Protein AF-A0ABD0XUJ2-F1 (afdb_monomer_lite)

Organism: NCBI:txid642074

Sequence (112 aa):
MNEINISSYRLVQDTKPYFVYKIEIIIDDLGLHKTIERRYSAFHSLHRELRKHFRTPPFPPKRVRCSQLKVLEQRRQGLERYLQEMFQFGPSRGHLISFLGIPSPSVFIGLV

Structure (mmCIF, N/CA/C/O backbone):
data_AF-A0ABD0XUJ2-F1
#
_entry.id   AF-A0ABD0XUJ2-F1
#
loop_
_atom_site.group_PDB
_atom_site.id
_atom_site.type_symbol
_atom_site.label_atom_id
_atom_site.label_alt_id
_atom_site.label_comp_id
_atom_site.label_asym_id
_atom_site.label_entity_id
_atom_site.label_seq_id
_atom_site.pdbx_PDB_ins_code
_atom_site.Cartn_x
_atom_site.Cartn_y
_atom_site.Cartn_z
_atom_site.occupancy
_atom_site.B_iso_or_equiv
_atom_site.auth_seq_id
_atom_site.auth_comp_id
_atom_site.auth_asym_id
_atom_site.auth_atom_id
_atom_site.pdbx_PDB_model_num
ATOM 1 N N . MET A 1 1 ? 16.468 2.053 8.393 1.00 75.69 1 MET A N 1
ATOM 2 C CA . MET A 1 1 ? 15.350 1.093 8.317 1.00 75.69 1 MET A CA 1
ATOM 3 C C . MET A 1 1 ? 14.292 1.691 7.401 1.00 75.69 1 MET A C 1
ATOM 5 O O . MET A 1 1 ? 14.186 2.903 7.336 1.00 75.69 1 MET A O 1
ATOM 9 N N . ASN A 1 2 ? 13.580 0.876 6.621 1.00 87.88 2 ASN A N 1
ATOM 10 C CA . ASN A 1 2 ? 12.555 1.384 5.705 1.00 87.88 2 ASN A CA 1
ATOM 11 C C . ASN A 1 2 ? 11.191 0.914 6.190 1.00 87.88 2 ASN A C 1
ATOM 13 O O . ASN A 1 2 ? 10.974 -0.293 6.300 1.00 87.88 2 ASN A O 1
ATOM 17 N N . GLU A 1 3 ? 10.292 1.852 6.457 1.00 92.25 3 GLU A N 1
ATOM 18 C CA . GLU A 1 3 ? 8.975 1.584 7.022 1.00 92.25 3 GLU A CA 1
ATOM 19 C C . GLU A 1 3 ? 7.875 2.053 6.071 1.00 92.25 3 GLU A C 1
ATOM 21 O O . GLU A 1 3 ? 7.913 3.156 5.522 1.00 92.25 3 GLU A O 1
ATOM 26 N N . ILE A 1 4 ? 6.888 1.182 5.855 1.00 94.81 4 ILE A N 1
ATOM 27 C CA . ILE A 1 4 ? 5.700 1.468 5.050 1.00 94.81 4 ILE A CA 1
ATOM 28 C C . ILE A 1 4 ? 4.499 0.968 5.833 1.00 94.81 4 ILE A C 1
ATOM 30 O O . ILE A 1 4 ? 4.332 -0.241 5.995 1.00 94.81 4 ILE A O 1
ATOM 34 N N . ASN A 1 5 ? 3.652 1.894 6.268 1.00 96.62 5 ASN A N 1
ATOM 35 C CA . ASN A 1 5 ? 2.477 1.605 7.082 1.00 96.62 5 ASN A CA 1
ATOM 36 C C . ASN A 1 5 ? 1.235 2.240 6.455 1.00 96.62 5 ASN A C 1
ATOM 38 O O . ASN A 1 5 ? 1.309 3.281 5.810 1.00 96.62 5 ASN A O 1
ATOM 42 N N . ILE A 1 6 ? 0.070 1.630 6.642 1.00 96.94 6 ILE A N 1
ATOM 43 C CA . ILE A 1 6 ? -1.225 2.215 6.305 1.00 96.94 6 ILE A CA 1
ATOM 44 C C . ILE A 1 6 ? -1.909 2.616 7.609 1.00 96.94 6 ILE A C 1
ATOM 46 O O . ILE A 1 6 ? -2.699 1.850 8.154 1.00 96.94 6 ILE A O 1
ATOM 50 N N . SER A 1 7 ? -1.634 3.814 8.117 1.00 95.75 7 SER A N 1
ATOM 51 C CA . SER A 1 7 ? -2.072 4.222 9.460 1.00 95.75 7 SER A CA 1
ATOM 52 C C . SER A 1 7 ? -3.587 4.377 9.609 1.00 95.75 7 SER A C 1
ATOM 54 O O . SER A 1 7 ? -4.123 4.217 10.702 1.00 95.75 7 SER A O 1
ATOM 56 N N . SER A 1 8 ? -4.308 4.693 8.529 1.00 94.75 8 SER A N 1
ATOM 57 C CA . SER A 1 8 ? -5.756 4.927 8.593 1.00 94.75 8 SER A CA 1
ATOM 58 C C . SER A 1 8 ? -6.450 4.825 7.232 1.00 94.75 8 SER A C 1
ATOM 60 O O . SER A 1 8 ? -5.821 4.718 6.175 1.00 94.75 8 SER A O 1
ATOM 62 N N . TYR A 1 9 ? -7.782 4.867 7.255 1.00 94.75 9 TYR A N 1
ATOM 63 C CA . TYR A 1 9 ? -8.624 5.063 6.080 1.00 94.75 9 TYR A CA 1
ATOM 64 C C . TYR A 1 9 ? -9.721 6.082 6.385 1.00 94.75 9 TYR A C 1
ATOM 66 O O . TYR A 1 9 ? -10.171 6.202 7.523 1.00 94.75 9 TYR A O 1
ATOM 74 N N . ARG A 1 10 ? -10.192 6.794 5.359 1.00 94.19 10 ARG A N 1
ATOM 75 C CA . ARG A 1 10 ? -11.306 7.745 5.489 1.00 94.19 10 ARG A CA 1
ATOM 76 C C . ARG A 1 10 ? -12.280 7.635 4.327 1.00 94.19 10 ARG A C 1
ATOM 78 O O . ARG A 1 10 ? -11.895 7.277 3.210 1.00 94.19 10 ARG A O 1
ATOM 85 N N . LEU A 1 11 ? -13.543 7.948 4.603 1.00 93.00 11 LEU A N 1
ATOM 86 C CA . LEU A 1 11 ? -14.571 8.105 3.582 1.00 93.00 11 LEU A CA 1
ATOM 87 C C . LEU A 1 11 ? -14.401 9.472 2.916 1.00 93.00 11 LEU A C 1
ATOM 89 O O . LEU A 1 11 ? -14.339 10.494 3.592 1.00 93.00 11 LEU A O 1
ATOM 93 N N . VAL A 1 12 ? -14.348 9.486 1.591 1.00 93.88 12 VAL A N 1
ATOM 94 C CA . VAL A 1 12 ? -14.421 10.705 0.791 1.00 93.88 12 VAL A CA 1
ATOM 95 C C . VAL A 1 12 ? -15.837 10.819 0.248 1.00 93.88 12 VAL A C 1
ATOM 97 O O . VAL A 1 12 ? -16.312 9.917 -0.448 1.00 93.88 12 VAL A O 1
ATOM 100 N N . GLN A 1 13 ? -16.512 11.909 0.612 1.00 91.94 13 GLN A N 1
ATOM 101 C CA . GLN A 1 13 ? -17.844 12.256 0.131 1.00 91.94 13 GLN A CA 1
ATOM 102 C C . GLN A 1 13 ? -17.696 13.066 -1.157 1.00 91.94 13 GLN A C 1
ATOM 104 O O . GLN A 1 13 ? -17.449 14.265 -1.137 1.00 91.94 13 GLN A O 1
ATOM 109 N N . ASP A 1 14 ? -17.777 12.358 -2.272 1.00 89.56 14 ASP A N 1
ATOM 110 C CA . ASP A 1 14 ? -17.825 12.906 -3.627 1.00 89.56 14 ASP A CA 1
ATOM 111 C C . ASP A 1 14 ? -19.167 12.471 -4.256 1.00 89.56 14 ASP A C 1
ATOM 113 O O . ASP A 1 14 ? -19.991 11.845 -3.583 1.00 89.56 14 ASP A O 1
ATOM 117 N N . THR A 1 15 ? -19.376 12.713 -5.549 1.00 90.88 15 THR A N 1
ATOM 118 C CA . THR A 1 15 ? -20.537 12.235 -6.329 1.00 90.88 15 THR A CA 1
ATOM 119 C C . THR A 1 15 ? -20.862 10.755 -6.093 1.00 90.88 15 THR A C 1
ATOM 121 O O . THR A 1 15 ? -22.026 10.361 -6.045 1.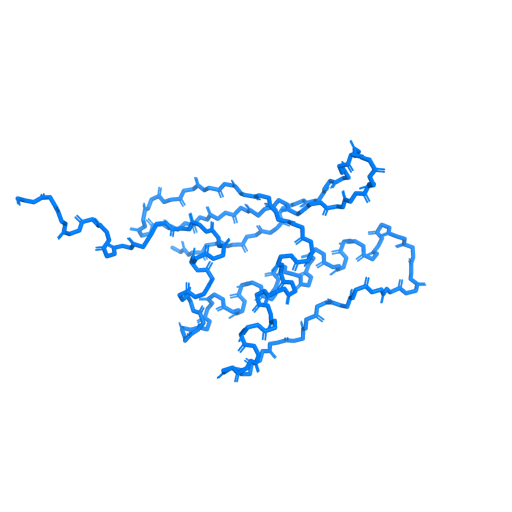00 90.88 15 THR A O 1
ATOM 124 N N . LYS A 1 16 ? -19.831 9.924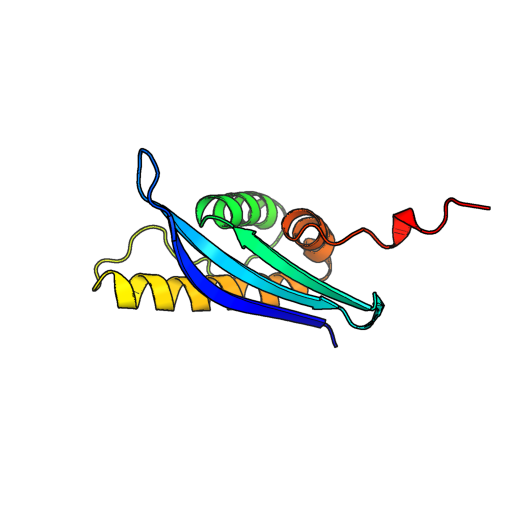 -5.893 1.00 89.44 16 LYS A N 1
ATOM 125 C CA . LYS A 1 16 ? -19.949 8.540 -5.431 1.00 89.44 16 LYS A CA 1
ATOM 126 C C . LYS A 1 16 ? -18.974 8.296 -4.279 1.00 89.44 16 LYS A C 1
ATOM 128 O O . LYS A 1 16 ? -17.772 8.252 -4.539 1.00 89.44 16 LYS A O 1
ATOM 133 N N . PRO A 1 17 ? -19.446 8.063 -3.042 1.00 89.06 17 PRO A N 1
ATOM 134 C CA . PRO A 1 17 ? -18.561 7.898 -1.896 1.00 89.06 17 PRO A CA 1
ATOM 135 C C . PRO A 1 17 ? -17.566 6.742 -2.059 1.00 89.06 17 PRO A C 1
ATOM 137 O O . PRO A 1 17 ? -17.920 5.644 -2.506 1.00 89.06 17 PRO A O 1
ATOM 140 N N . TYR A 1 18 ? -16.311 6.975 -1.675 1.00 90.62 18 TYR A N 1
ATOM 141 C CA . TYR A 1 18 ? -15.244 5.974 -1.730 1.00 90.62 18 TYR A CA 1
ATOM 142 C C . TYR A 1 18 ? -14.281 6.105 -0.550 1.00 90.62 18 TYR A C 1
ATOM 144 O O . TYR A 1 18 ? -14.134 7.169 0.038 1.00 90.62 18 TYR A O 1
ATOM 152 N N . PHE A 1 19 ? -13.585 5.016 -0.222 1.00 92.25 19 PHE A N 1
ATOM 153 C CA . PHE A 1 19 ? -12.556 5.019 0.817 1.00 92.25 19 PHE A CA 1
ATOM 154 C C . PHE A 1 19 ? -11.161 5.229 0.226 1.00 92.25 19 PHE A C 1
ATOM 156 O O . PHE A 1 19 ? -10.814 4.631 -0.802 1.00 92.25 19 PHE A O 1
ATOM 163 N N . VAL A 1 20 ? -10.359 6.038 0.914 1.00 95.56 20 VAL A N 1
ATOM 164 C CA . VAL A 1 20 ? -8.916 6.188 0.683 1.00 95.56 20 VAL A CA 1
ATOM 165 C C . VAL A 1 20 ? -8.146 5.688 1.894 1.00 95.56 20 VAL A C 1
ATOM 167 O O . VAL A 1 20 ? -8.631 5.782 3.019 1.00 95.56 20 VAL A O 1
ATOM 170 N N . TYR A 1 21 ? -6.963 5.143 1.640 1.00 96.88 21 TYR A N 1
ATOM 171 C CA . TYR A 1 21 ? -6.040 4.624 2.642 1.00 96.88 21 TYR A CA 1
ATOM 172 C C . TYR A 1 21 ? -4.849 5.573 2.735 1.00 96.88 21 TYR A C 1
ATOM 174 O O . TYR A 1 21 ? -4.254 5.887 1.698 1.00 96.88 21 TYR A O 1
ATOM 182 N N . LYS A 1 22 ? -4.532 6.024 3.950 1.00 97.88 22 LYS A N 1
ATOM 183 C CA . LYS A 1 22 ? -3.379 6.875 4.253 1.00 97.88 22 LYS A CA 1
ATOM 184 C C . LYS A 1 22 ? -2.162 5.981 4.454 1.00 97.88 22 LYS A C 1
ATOM 186 O O . LYS A 1 22 ? -2.178 5.131 5.337 1.00 97.88 22 LYS A O 1
ATOM 191 N N . ILE A 1 23 ? -1.148 6.163 3.618 1.00 97.81 23 ILE A N 1
ATOM 192 C CA . ILE A 1 23 ? 0.100 5.404 3.626 1.00 97.81 23 ILE A CA 1
ATOM 193 C C . ILE A 1 23 ? 1.207 6.332 4.119 1.00 97.81 23 ILE A C 1
ATOM 195 O O . ILE A 1 23 ? 1.418 7.398 3.542 1.00 97.81 23 ILE A O 1
ATOM 199 N N . GLU A 1 24 ? 1.899 5.915 5.165 1.00 97.00 24 GLU A N 1
ATOM 200 C CA . GLU A 1 24 ? 3.058 6.576 5.753 1.00 97.00 24 GLU A CA 1
ATOM 201 C C . GLU A 1 24 ? 4.313 5.821 5.323 1.00 97.00 24 GLU A C 1
ATOM 203 O O . GLU A 1 24 ? 4.365 4.592 5.375 1.00 97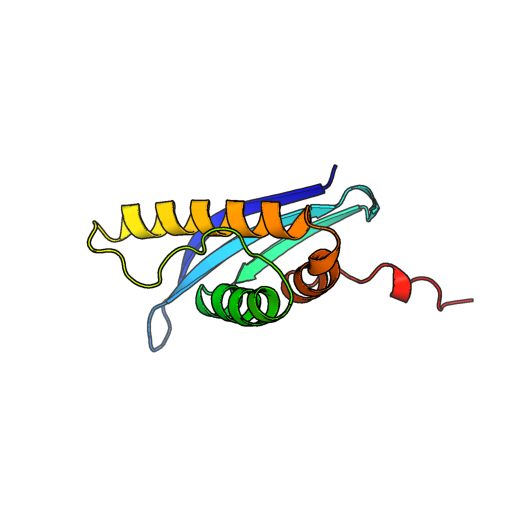.00 24 GLU A O 1
ATOM 208 N N . ILE A 1 25 ? 5.286 6.570 4.816 1.00 95.44 25 ILE A N 1
ATOM 209 C CA . ILE A 1 25 ? 6.504 6.057 4.202 1.00 95.44 25 ILE A CA 1
ATOM 210 C C . ILE A 1 25 ? 7.677 6.751 4.881 1.00 95.44 25 ILE A C 1
ATOM 212 O O . ILE A 1 25 ? 7.771 7.981 4.832 1.00 95.44 25 ILE A O 1
ATOM 216 N N . ILE A 1 26 ? 8.567 5.959 5.469 1.00 94.19 26 ILE A N 1
ATOM 217 C CA . ILE A 1 26 ? 9.824 6.408 6.065 1.00 94.19 26 ILE A CA 1
ATOM 218 C C . ILE A 1 26 ? 10.946 5.625 5.393 1.00 94.19 26 ILE A C 1
ATOM 220 O O . ILE A 1 26 ? 10.961 4.395 5.428 1.00 94.19 26 ILE A O 1
ATOM 224 N N . ILE A 1 27 ? 11.852 6.335 4.731 1.00 90.62 27 ILE A N 1
ATOM 225 C CA . ILE A 1 27 ? 13.007 5.763 4.040 1.00 90.62 27 ILE A CA 1
ATOM 226 C C . ILE A 1 27 ? 14.249 6.487 4.554 1.00 90.62 27 ILE A C 1
ATOM 228 O O . ILE A 1 27 ? 14.567 7.585 4.088 1.00 90.62 27 ILE A O 1
ATOM 232 N N . ASP A 1 28 ? 14.910 5.892 5.547 1.00 87.69 28 ASP A N 1
ATOM 233 C CA . ASP A 1 28 ? 16.011 6.529 6.281 1.00 87.69 28 ASP A CA 1
ATOM 234 C C . ASP A 1 28 ? 17.199 6.868 5.377 1.00 87.69 28 ASP A C 1
ATOM 236 O O . ASP A 1 28 ? 17.789 7.938 5.507 1.00 87.69 28 ASP A O 1
ATOM 240 N N . ASP A 1 29 ? 17.531 5.989 4.427 1.00 86.00 29 ASP A N 1
ATOM 241 C CA . ASP A 1 29 ? 18.651 6.175 3.498 1.00 86.00 29 ASP A CA 1
ATOM 242 C C . ASP A 1 29 ? 18.445 7.356 2.540 1.00 86.00 29 ASP A C 1
ATOM 244 O O . ASP A 1 29 ? 19.418 7.926 2.052 1.00 86.00 29 ASP A O 1
ATOM 248 N N . LEU A 1 30 ? 17.192 7.764 2.313 1.00 85.31 30 LEU A N 1
ATOM 249 C CA . LEU A 1 30 ? 16.845 8.955 1.535 1.00 85.31 30 LEU A CA 1
ATOM 250 C C . LEU A 1 30 ? 16.451 10.157 2.412 1.00 85.31 30 LEU A C 1
ATOM 252 O O . LEU A 1 30 ? 16.116 11.208 1.868 1.00 85.31 30 LEU A O 1
ATOM 256 N N . GLY A 1 31 ? 16.422 10.014 3.744 1.00 88.12 31 GLY A N 1
ATOM 257 C CA . GLY A 1 31 ? 15.852 11.022 4.645 1.00 88.12 31 GLY A CA 1
ATOM 258 C C . GLY A 1 31 ? 14.390 11.366 4.319 1.00 88.12 31 GLY A C 1
ATOM 259 O O . GLY A 1 31 ? 13.934 12.480 4.577 1.00 88.12 31 GLY A O 1
ATOM 260 N N . LEU A 1 32 ? 13.655 10.440 3.692 1.00 89.69 32 LEU A N 1
ATOM 261 C CA . LEU A 1 32 ? 12.311 10.691 3.187 1.00 89.69 32 LEU A CA 1
ATOM 262 C C . LEU A 1 32 ? 11.277 10.278 4.228 1.00 89.69 32 LEU A C 1
ATOM 264 O O . LEU A 1 32 ? 11.122 9.095 4.518 1.00 89.69 32 LEU A O 1
ATOM 268 N N . HIS A 1 33 ? 10.491 11.245 4.687 1.00 94.19 33 HIS A N 1
ATOM 269 C CA . HIS A 1 33 ? 9.260 10.997 5.425 1.00 94.19 33 HIS A CA 1
ATOM 270 C C . HIS A 1 33 ? 8.088 11.599 4.651 1.00 94.19 33 HIS A C 1
ATOM 272 O O . HIS A 1 33 ? 8.011 12.811 4.445 1.00 94.19 33 HIS A O 1
ATOM 278 N N . LYS A 1 34 ? 7.184 10.745 4.164 1.00 93.50 34 LYS A N 1
ATOM 279 C CA . LYS A 1 34 ? 6.075 11.160 3.302 1.00 93.50 34 LYS A CA 1
ATOM 280 C C . LYS A 1 34 ? 4.794 10.432 3.663 1.00 93.50 34 LYS A C 1
ATOM 282 O O . LYS A 1 34 ? 4.787 9.245 3.964 1.00 93.50 34 LYS A O 1
ATOM 287 N N . THR A 1 35 ? 3.688 11.153 3.541 1.00 96.12 35 THR A N 1
ATOM 288 C CA . THR A 1 35 ? 2.343 10.585 3.590 1.00 96.12 35 THR A CA 1
ATOM 289 C C . THR A 1 35 ? 1.691 10.697 2.217 1.00 96.12 35 THR A C 1
ATOM 291 O O . THR A 1 35 ? 1.742 11.757 1.591 1.00 96.12 35 THR A O 1
ATOM 294 N N . ILE A 1 36 ? 1.045 9.627 1.756 1.00 96.38 36 ILE A N 1
ATOM 295 C CA . ILE A 1 36 ? 0.215 9.632 0.545 1.00 96.38 36 ILE A CA 1
ATOM 296 C C . ILE A 1 36 ? -1.147 8.991 0.803 1.00 96.38 36 ILE A C 1
ATOM 298 O O . ILE A 1 36 ? -1.321 8.220 1.741 1.00 96.38 36 ILE A O 1
ATOM 302 N N . GLU A 1 37 ? -2.108 9.251 -0.080 1.00 96.81 37 GLU A N 1
ATOM 303 C CA . GLU A 1 37 ? -3.410 8.586 -0.061 1.00 96.81 37 GLU A CA 1
ATOM 304 C C . GLU A 1 37 ? -3.655 7.810 -1.359 1.00 96.81 37 GLU A C 1
ATOM 306 O O . GLU A 1 37 ? -3.397 8.297 -2.466 1.00 96.81 37 GLU A O 1
ATOM 311 N N . ARG A 1 38 ? -4.191 6.590 -1.242 1.00 96.69 38 ARG A N 1
ATOM 312 C CA . ARG A 1 38 ? -4.562 5.755 -2.396 1.00 96.69 38 ARG A CA 1
ATOM 313 C C . ARG A 1 38 ? -5.919 5.086 -2.196 1.00 96.69 38 ARG A C 1
ATOM 315 O O . ARG A 1 38 ? -6.267 4.643 -1.105 1.00 96.69 38 ARG A O 1
ATOM 322 N N . ARG A 1 39 ? -6.701 4.974 -3.276 1.00 95.50 39 ARG A N 1
ATOM 323 C CA . ARG A 1 39 ? -7.938 4.169 -3.312 1.00 95.50 39 ARG A CA 1
ATOM 324 C C . ARG A 1 39 ? -7.592 2.687 -3.463 1.00 95.50 39 ARG A C 1
ATOM 326 O O . ARG A 1 39 ? -6.606 2.363 -4.118 1.00 95.50 39 ARG A O 1
ATOM 333 N N . TYR A 1 40 ? -8.466 1.787 -2.996 1.00 94.56 40 TYR A N 1
ATOM 334 C CA . TYR A 1 40 ? -8.313 0.328 -3.182 1.00 94.56 40 TYR A CA 1
ATOM 335 C C . TYR A 1 40 ? -8.019 -0.069 -4.640 1.00 94.56 40 TYR A C 1
ATOM 337 O O . TYR A 1 40 ? -7.193 -0.940 -4.902 1.00 94.56 40 TYR A O 1
ATOM 345 N N . SER A 1 41 ? -8.674 0.587 -5.604 1.00 94.31 41 SER A N 1
ATOM 346 C CA . SER A 1 41 ? -8.469 0.319 -7.030 1.00 94.31 41 SER A CA 1
ATOM 347 C C . SER A 1 41 ? -7.027 0.545 -7.483 1.00 94.31 41 SER A C 1
ATOM 349 O O . SER A 1 41 ? -6.567 -0.188 -8.348 1.00 94.31 41 SER A O 1
ATOM 351 N N . ALA A 1 42 ? -6.305 1.498 -6.887 1.00 96.56 42 ALA A N 1
ATOM 352 C CA . ALA A 1 42 ? -4.905 1.746 -7.212 1.00 96.56 42 ALA A CA 1
ATOM 353 C C . ALA A 1 42 ? -4.016 0.570 -6.768 1.00 96.56 42 ALA A C 1
ATOM 355 O O . ALA A 1 42 ? -3.220 0.075 -7.562 1.00 96.56 42 ALA A O 1
ATOM 356 N N . PHE A 1 43 ? -4.217 0.053 -5.550 1.00 96.94 43 PHE A N 1
ATOM 357 C CA . PHE A 1 43 ? -3.517 -1.150 -5.076 1.00 96.94 43 PHE A CA 1
ATOM 358 C C . PHE A 1 43 ? -3.841 -2.371 -5.939 1.00 96.94 43 PHE A C 1
ATOM 360 O O . PHE A 1 43 ? -2.965 -3.168 -6.256 1.00 96.94 43 PHE A O 1
ATOM 367 N N . HIS A 1 44 ? -5.104 -2.516 -6.346 1.00 95.81 44 HIS A N 1
ATOM 368 C CA . HIS A 1 44 ? -5.518 -3.621 -7.202 1.00 95.81 44 HIS A CA 1
ATOM 369 C C . HIS A 1 44 ? -4.871 -3.544 -8.595 1.00 95.81 44 HIS A C 1
ATOM 371 O O . HIS A 1 44 ? -4.485 -4.573 -9.145 1.00 95.81 44 HIS A O 1
ATOM 377 N N . SER A 1 45 ? -4.719 -2.343 -9.165 1.00 96.81 45 SER A N 1
ATOM 378 C CA . SER A 1 45 ? -3.972 -2.148 -10.414 1.00 96.81 45 SER A CA 1
ATOM 379 C C . SER A 1 45 ? -2.504 -2.549 -10.265 1.00 96.81 45 SER A C 1
ATOM 381 O O . SER A 1 45 ? -2.028 -3.339 -11.076 1.00 96.81 45 SER A O 1
ATOM 383 N N . LEU A 1 46 ? -1.838 -2.110 -9.189 1.00 96.81 46 LEU A N 1
ATOM 384 C CA . LEU A 1 46 ? -0.466 -2.518 -8.867 1.00 96.81 46 LEU A CA 1
ATOM 385 C C . LEU A 1 46 ? -0.349 -4.046 -8.739 1.00 96.81 46 LEU A C 1
ATOM 387 O O . LEU A 1 46 ? 0.529 -4.663 -9.333 1.00 96.81 46 LEU A O 1
ATOM 391 N N . HIS A 1 47 ? -1.261 -4.686 -8.004 1.00 96.50 47 HIS A N 1
ATOM 392 C CA . HIS A 1 47 ? -1.266 -6.141 -7.855 1.00 96.50 47 HIS A CA 1
ATOM 393 C C . HIS A 1 47 ? -1.419 -6.863 -9.199 1.00 96.50 47 HIS A C 1
ATOM 395 O O . HIS A 1 47 ? -0.708 -7.833 -9.459 1.00 96.50 47 HIS A O 1
ATOM 401 N N . ARG A 1 48 ? -2.313 -6.382 -10.075 1.00 96.19 48 ARG A N 1
ATOM 402 C CA . ARG A 1 48 ? -2.499 -6.946 -11.422 1.00 96.19 48 ARG A CA 1
ATOM 403 C C . ARG A 1 48 ? -1.246 -6.859 -12.283 1.00 96.19 48 ARG A C 1
ATOM 405 O O . ARG A 1 48 ? -1.062 -7.724 -13.131 1.00 96.19 48 ARG A O 1
ATOM 412 N N . GLU A 1 49 ? -0.440 -5.824 -12.107 1.00 95.25 49 GLU A N 1
ATOM 413 C CA . GLU A 1 49 ? 0.829 -5.660 -12.809 1.00 95.25 49 GLU A CA 1
ATOM 414 C C . GLU A 1 49 ? 1.907 -6.585 -12.237 1.00 95.25 49 GLU A C 1
ATOM 416 O O . GLU A 1 49 ? 2.520 -7.351 -12.979 1.00 95.25 49 GLU A O 1
ATOM 421 N N . LEU A 1 50 ? 2.062 -6.604 -10.912 1.00 95.56 50 LEU A N 1
ATOM 422 C CA . LEU A 1 50 ? 3.060 -7.424 -10.224 1.00 95.56 50 LEU A CA 1
ATOM 423 C C . LEU A 1 50 ? 2.845 -8.922 -10.443 1.00 95.56 50 LEU A C 1
ATOM 425 O O . LEU A 1 50 ? 3.793 -9.640 -10.749 1.00 95.56 50 LEU A O 1
ATOM 429 N N . ARG A 1 51 ? 1.600 -9.404 -10.358 1.00 95.44 51 ARG A N 1
ATOM 430 C CA . ARG A 1 51 ? 1.292 -10.839 -10.494 1.00 95.44 51 ARG A CA 1
ATOM 431 C C . ARG A 1 51 ? 1.584 -11.425 -11.879 1.00 95.44 51 ARG A C 1
ATOM 433 O O . ARG A 1 51 ? 1.537 -12.639 -12.030 1.00 95.44 51 ARG A O 1
ATOM 440 N N . LYS A 1 52 ? 1.797 -10.583 -12.900 1.00 95.31 52 LYS A N 1
ATOM 441 C CA . LYS A 1 52 ? 2.203 -11.039 -14.242 1.00 95.31 52 LYS A CA 1
ATOM 442 C C . LYS A 1 52 ? 3.656 -11.497 -14.264 1.00 95.31 52 LYS A C 1
ATOM 444 O O . LYS A 1 52 ? 3.998 -12.369 -15.050 1.00 95.31 52 LYS A O 1
ATOM 449 N N . HIS A 1 53 ? 4.484 -10.889 -13.421 1.00 93.12 53 HIS A N 1
ATOM 450 C CA . HIS A 1 53 ? 5.933 -11.055 -13.437 1.00 93.12 53 HIS A CA 1
ATOM 451 C C . HIS A 1 53 ? 6.437 -11.813 -12.206 1.00 93.12 53 HIS A C 1
ATOM 453 O O . HIS A 1 53 ? 7.492 -12.436 -12.254 1.00 93.12 53 HIS A O 1
ATOM 459 N N . PHE A 1 54 ? 5.683 -11.780 -11.102 1.00 93.69 54 PHE A N 1
ATOM 460 C CA . PHE A 1 54 ?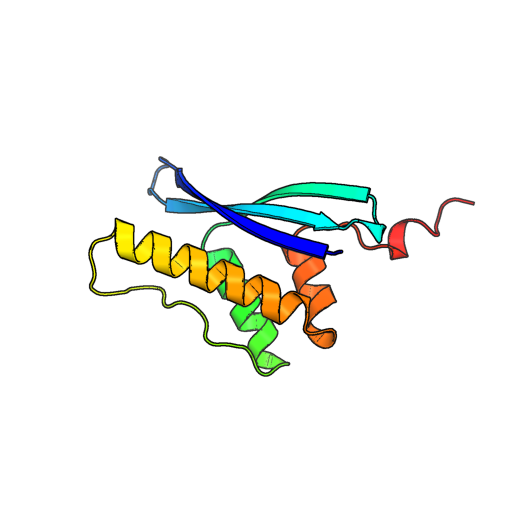 6.131 -12.276 -9.807 1.00 93.69 54 PHE A CA 1
ATOM 461 C C . PHE A 1 54 ? 5.054 -13.092 -9.097 1.00 93.69 54 PHE A C 1
ATOM 463 O O . PHE A 1 54 ? 3.852 -12.832 -9.218 1.00 93.69 54 PHE A O 1
ATOM 470 N N . ARG A 1 55 ? 5.496 -14.034 -8.258 1.00 92.81 55 ARG A N 1
ATOM 471 C CA . ARG A 1 55 ? 4.623 -14.628 -7.246 1.00 92.81 55 ARG A CA 1
ATOM 472 C C . ARG A 1 55 ? 4.289 -13.550 -6.219 1.00 92.81 55 ARG A C 1
ATOM 474 O O . ARG A 1 55 ? 5.183 -12.914 -5.676 1.00 92.81 55 ARG A O 1
ATOM 481 N N . THR A 1 56 ? 3.002 -13.347 -5.972 1.00 93.38 56 THR A N 1
ATOM 482 C CA . THR A 1 56 ? 2.511 -12.313 -5.055 1.00 93.38 56 THR A CA 1
ATOM 483 C C . THR A 1 56 ? 1.882 -12.954 -3.820 1.00 93.38 56 THR A C 1
ATOM 485 O O . THR A 1 56 ? 1.334 -14.059 -3.924 1.00 93.38 56 THR A O 1
ATOM 488 N N . PRO A 1 57 ? 1.946 -12.293 -2.654 1.00 93.38 57 PRO A N 1
ATOM 489 C CA . PRO A 1 57 ? 1.222 -12.741 -1.479 1.00 93.38 57 PRO A CA 1
ATOM 490 C C . PRO A 1 57 ? -0.293 -12.563 -1.665 1.00 93.38 57 PRO A C 1
ATOM 492 O O . PRO A 1 57 ? -0.733 -11.879 -2.600 1.00 93.38 57 PRO A O 1
ATOM 495 N N . PRO A 1 58 ? -1.118 -13.177 -0.797 1.00 92.19 58 PRO A N 1
ATOM 496 C CA . PRO A 1 58 ? -2.569 -13.060 -0.876 1.00 92.19 58 PRO A CA 1
ATOM 497 C C . PRO A 1 58 ? -3.023 -11.596 -0.887 1.00 92.19 58 PRO A C 1
ATOM 499 O O . PRO A 1 58 ? -2.740 -10.834 0.035 1.00 92.19 58 PRO A O 1
ATOM 502 N N . PHE A 1 59 ? -3.753 -11.199 -1.931 1.00 93.50 59 PHE A N 1
ATOM 503 C CA . PHE A 1 59 ? -4.269 -9.838 -2.051 1.00 93.50 59 PHE A CA 1
ATOM 504 C C . PHE A 1 59 ? -5.669 -9.726 -1.422 1.00 93.50 59 PHE A C 1
ATOM 506 O O . PHE A 1 59 ? -6.530 -10.568 -1.702 1.00 93.50 59 PHE A O 1
ATOM 513 N N . PRO A 1 60 ? -5.953 -8.694 -0.603 1.00 90.31 60 PRO A N 1
ATOM 514 C CA . PRO A 1 60 ? -7.235 -8.575 0.083 1.00 90.31 60 PRO A CA 1
ATOM 515 C C . PRO A 1 60 ? -8.405 -8.415 -0.910 1.00 90.31 60 PRO A C 1
ATOM 517 O O . PRO A 1 60 ? -8.347 -7.574 -1.816 1.00 90.31 60 PRO A O 1
ATOM 520 N N . PRO A 1 61 ? -9.506 -9.171 -0.745 1.00 84.38 61 PRO A N 1
ATOM 521 C CA . PRO A 1 61 ? -10.607 -9.203 -1.704 1.00 84.38 61 PRO A CA 1
ATOM 522 C C . PRO A 1 61 ? -11.460 -7.924 -1.717 1.00 84.38 61 PRO A C 1
ATOM 524 O O . PRO A 1 61 ? -11.619 -7.202 -0.725 1.00 84.38 61 PRO A O 1
ATOM 527 N N . LYS A 1 62 ? -12.086 -7.667 -2.874 1.00 75.88 62 LYS A N 1
ATOM 528 C CA . LYS A 1 62 ? -12.904 -6.467 -3.127 1.00 75.88 62 LYS A CA 1
ATOM 529 C C . LYS A 1 62 ? -14.244 -6.459 -2.383 1.00 75.88 62 LYS A C 1
ATOM 531 O O . LYS A 1 62 ? -14.760 -5.383 -2.079 1.00 75.88 62 LYS A O 1
ATOM 536 N N . ARG A 1 63 ? -14.813 -7.621 -2.064 1.00 71.00 63 ARG A N 1
ATOM 537 C CA . ARG A 1 63 ? -16.054 -7.753 -1.283 1.00 71.00 63 ARG A CA 1
ATOM 538 C C . ARG A 1 63 ? -15.871 -8.853 -0.243 1.00 71.00 63 ARG A C 1
ATOM 540 O O . ARG A 1 63 ? -15.383 -9.924 -0.580 1.00 71.00 63 ARG A O 1
ATOM 547 N N . VAL A 1 64 ? -16.272 -8.579 0.994 1.00 61.53 64 VAL A N 1
ATOM 548 C CA . VAL A 1 64 ? -16.336 -9.556 2.089 1.00 61.53 64 VAL A CA 1
ATOM 549 C C . VAL A 1 64 ? -17.709 -9.403 2.737 1.00 61.53 64 VAL A C 1
ATOM 551 O O . VAL A 1 64 ? -18.211 -8.287 2.841 1.00 61.53 64 VAL A O 1
ATOM 554 N N . ARG A 1 65 ? -18.335 -10.514 3.134 1.00 63.22 65 ARG A N 1
ATOM 555 C CA . ARG A 1 65 ? -19.715 -10.583 3.651 1.00 63.22 65 ARG A CA 1
ATOM 556 C C . ARG A 1 65 ? -19.868 -10.134 5.124 1.00 63.22 65 ARG A C 1
ATOM 558 O O . ARG A 1 65 ? -20.805 -10.566 5.780 1.00 63.22 65 ARG A O 1
ATOM 565 N N . CYS A 1 66 ? -18.962 -9.318 5.667 1.00 62.28 66 CYS A N 1
ATOM 566 C CA . CYS A 1 66 ? -18.954 -8.940 7.093 1.00 62.28 66 CYS A CA 1
ATOM 567 C C . CYS A 1 66 ? -19.306 -7.456 7.310 1.00 62.28 66 CYS A C 1
ATOM 569 O O . CYS A 1 66 ? -19.345 -6.676 6.358 1.00 62.28 66 CYS A O 1
ATOM 571 N N . SER A 1 67 ? -19.521 -7.059 8.574 1.00 62.44 67 SER A N 1
ATOM 572 C CA . SER A 1 67 ? -19.755 -5.667 8.992 1.00 62.44 67 SER A CA 1
ATOM 573 C C . SER A 1 67 ? -18.736 -4.724 8.351 1.00 62.44 67 SER A C 1
ATOM 575 O O . SER A 1 67 ? -17.529 -4.912 8.505 1.00 62.44 67 SER A O 1
ATOM 577 N N . GLN A 1 68 ? -19.225 -3.710 7.638 1.00 78.06 68 GLN A N 1
ATOM 578 C CA . GLN A 1 68 ? -18.429 -2.877 6.733 1.00 78.06 68 GLN A CA 1
ATOM 579 C C . GLN A 1 68 ? -17.158 -2.296 7.381 1.00 78.06 68 GLN A C 1
ATOM 581 O O . GLN A 1 68 ? -16.111 -2.304 6.742 1.00 78.06 68 GLN A O 1
ATOM 586 N N . LEU A 1 69 ? -17.210 -1.885 8.655 1.00 83.31 69 LEU A N 1
ATOM 587 C CA . LEU A 1 69 ? -16.040 -1.393 9.402 1.00 83.31 69 LEU A CA 1
ATOM 588 C C . LEU A 1 69 ? -14.975 -2.477 9.636 1.00 83.31 69 LEU A C 1
ATOM 590 O O . LEU A 1 69 ? -13.804 -2.258 9.340 1.00 83.31 69 LEU A O 1
ATOM 594 N N . LYS A 1 70 ? -15.374 -3.675 10.089 1.00 85.88 70 LYS A N 1
ATOM 595 C CA . LYS A 1 70 ? -14.447 -4.806 10.286 1.00 85.88 70 LYS A CA 1
ATOM 596 C C . LYS A 1 70 ? -13.784 -5.213 8.968 1.00 85.88 70 LYS A C 1
ATOM 598 O O . LYS A 1 70 ? -12.593 -5.497 8.935 1.00 85.88 70 LYS A O 1
ATOM 603 N N . VAL A 1 71 ? -14.545 -5.194 7.872 1.00 87.38 71 VAL A N 1
ATOM 604 C CA . VAL A 1 71 ? -14.026 -5.484 6.525 1.00 87.38 71 VAL A CA 1
ATOM 605 C C . VAL A 1 71 ? -13.006 -4.440 6.074 1.00 87.38 71 VAL A C 1
ATOM 607 O O . VAL A 1 71 ? -12.000 -4.801 5.466 1.00 87.38 71 VAL A O 1
ATOM 610 N N . LEU A 1 72 ? -13.261 -3.156 6.335 1.00 88.94 72 LEU A N 1
ATOM 611 C CA . LEU A 1 72 ? -12.342 -2.076 5.971 1.00 88.94 72 LEU A CA 1
ATOM 612 C C . LEU A 1 72 ? -11.034 -2.165 6.754 1.00 88.94 72 LEU A C 1
ATOM 614 O O . LEU A 1 72 ? -9.975 -2.041 6.145 1.00 88.94 72 LEU A O 1
ATOM 618 N N . GLU A 1 73 ? -11.099 -2.464 8.051 1.00 92.44 73 GLU A N 1
ATOM 619 C CA . GLU A 1 73 ? -9.899 -2.637 8.873 1.00 92.44 73 GLU A CA 1
ATOM 620 C C . GLU A 1 73 ? -9.097 -3.877 8.468 1.00 92.44 73 GLU A C 1
ATOM 622 O O . GLU A 1 73 ? -7.892 -3.788 8.242 1.00 92.44 73 GLU A O 1
ATOM 627 N N . GLN A 1 74 ? -9.758 -5.016 8.245 1.00 91.50 74 GLN A N 1
ATOM 628 C CA . GLN A 1 74 ? -9.083 -6.214 7.742 1.00 91.50 74 GLN A CA 1
ATOM 629 C C . GLN A 1 74 ? -8.428 -5.960 6.377 1.00 91.50 74 GLN A C 1
ATOM 631 O O . GLN A 1 74 ? -7.325 -6.431 6.098 1.00 91.50 74 GLN A O 1
ATOM 636 N N . ARG A 1 75 ? -9.093 -5.195 5.505 1.00 92.81 75 ARG A N 1
ATOM 637 C CA . ARG A 1 75 ? -8.523 -4.792 4.219 1.00 92.81 75 ARG A CA 1
ATOM 638 C C . ARG A 1 75 ? -7.336 -3.852 4.399 1.00 92.81 75 ARG A C 1
ATOM 640 O O . ARG A 1 75 ? -6.364 -4.029 3.674 1.00 92.81 75 ARG A O 1
ATOM 647 N N . ARG A 1 76 ? -7.398 -2.883 5.317 1.00 95.31 76 ARG A N 1
ATOM 648 C CA . ARG A 1 76 ? -6.284 -1.974 5.633 1.00 95.31 76 ARG A CA 1
ATOM 649 C C . ARG A 1 76 ? -5.044 -2.780 6.022 1.00 95.31 76 ARG A C 1
ATOM 651 O O . ARG A 1 76 ? -4.019 -2.648 5.363 1.00 95.31 76 ARG A O 1
ATOM 658 N N . GLN A 1 77 ? -5.188 -3.683 6.991 1.00 95.19 77 GLN A N 1
ATOM 659 C CA . GLN A 1 77 ? -4.122 -4.580 7.451 1.00 95.19 77 GLN A CA 1
ATOM 660 C C . GLN A 1 77 ? -3.587 -5.471 6.321 1.00 95.19 77 GLN A C 1
ATOM 662 O O . GLN A 1 77 ? -2.380 -5.615 6.146 1.00 95.19 77 GLN A O 1
ATOM 667 N N . GLY A 1 78 ? -4.477 -6.043 5.504 1.00 95.88 78 GLY A N 1
ATOM 668 C CA . GLY A 1 78 ? -4.075 -6.875 4.368 1.00 95.88 78 GLY A CA 1
ATOM 669 C C . GLY A 1 78 ? -3.315 -6.101 3.285 1.00 95.88 78 GLY A C 1
ATOM 670 O O . GLY A 1 78 ? -2.370 -6.629 2.707 1.00 95.88 78 GLY A O 1
ATOM 671 N N . LEU A 1 79 ? -3.707 -4.853 3.007 1.00 96.75 79 LEU A N 1
ATOM 672 C CA . LEU A 1 79 ? -3.007 -3.983 2.057 1.00 96.75 79 LEU A CA 1
ATOM 673 C C . LEU A 1 79 ? -1.638 -3.550 2.591 1.00 96.75 79 LEU A C 1
ATOM 675 O O . LEU A 1 79 ? -0.680 -3.524 1.825 1.00 96.75 79 LEU A O 1
ATOM 679 N N . GLU A 1 80 ? -1.551 -3.228 3.880 1.00 97.19 80 GLU A N 1
ATOM 680 C CA . GLU A 1 80 ? -0.307 -2.863 4.563 1.00 97.19 80 GLU A CA 1
ATOM 681 C C . GLU A 1 80 ? 0.706 -3.999 4.473 1.00 97.19 80 GLU A C 1
ATOM 683 O O . GLU A 1 80 ? 1.783 -3.823 3.903 1.00 97.19 80 GLU A O 1
ATOM 688 N N . ARG A 1 81 ? 0.304 -5.200 4.899 1.00 96.44 81 ARG A N 1
ATOM 689 C CA . ARG A 1 81 ? 1.137 -6.398 4.805 1.00 96.44 81 ARG A CA 1
ATOM 690 C C . ARG A 1 81 ? 1.560 -6.695 3.366 1.00 96.44 81 ARG A C 1
ATOM 692 O O . ARG A 1 81 ? 2.728 -6.976 3.116 1.00 96.44 81 ARG A O 1
ATOM 699 N N . TYR A 1 82 ? 0.633 -6.595 2.410 1.00 96.69 82 TYR A N 1
ATOM 700 C CA . TYR A 1 82 ? 0.941 -6.789 0.992 1.00 96.69 82 TYR A CA 1
ATOM 701 C C . TYR A 1 82 ? 2.017 -5.810 0.501 1.00 96.69 82 TYR A C 1
ATOM 703 O O . TYR A 1 82 ? 2.949 -6.219 -0.189 1.00 96.69 82 TYR A O 1
ATOM 711 N N . LEU A 1 83 ? 1.907 -4.521 0.845 1.00 95.75 83 LEU A N 1
ATOM 712 C CA . LEU A 1 83 ? 2.905 -3.522 0.464 1.00 95.75 83 LEU A CA 1
ATOM 713 C C . LEU A 1 83 ? 4.263 -3.801 1.105 1.00 95.75 83 LEU A C 1
ATOM 715 O O . LEU A 1 83 ? 5.269 -3.729 0.407 1.00 95.75 83 LEU A O 1
ATOM 719 N N . GLN A 1 84 ? 4.291 -4.129 2.396 1.00 95.38 84 GLN A N 1
ATOM 720 C CA . GLN A 1 84 ? 5.524 -4.428 3.122 1.00 95.38 84 GLN A CA 1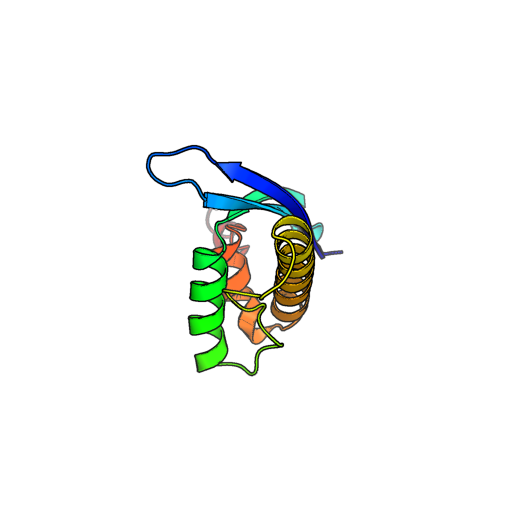
ATOM 721 C C . GLN A 1 84 ? 6.250 -5.637 2.516 1.00 95.38 84 GLN A C 1
ATOM 723 O O . GLN A 1 84 ? 7.432 -5.539 2.189 1.00 95.38 84 GLN A O 1
ATOM 728 N N . GLU A 1 85 ? 5.539 -6.742 2.274 1.00 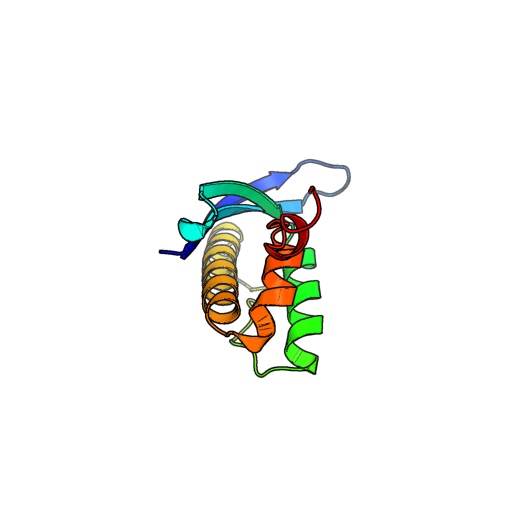95.19 85 GLU A N 1
ATOM 729 C CA . GLU A 1 85 ? 6.118 -7.950 1.673 1.00 95.19 85 GLU A CA 1
ATOM 730 C C . GLU A 1 85 ? 6.625 -7.685 0.244 1.00 95.19 85 GLU A C 1
ATOM 732 O O . GLU A 1 85 ? 7.749 -8.053 -0.102 1.00 95.19 85 GLU A O 1
ATOM 737 N N . MET A 1 86 ? 5.850 -6.971 -0.581 1.00 94.88 86 MET A N 1
ATOM 738 C CA . MET A 1 86 ? 6.274 -6.627 -1.945 1.00 94.88 86 MET A CA 1
ATOM 739 C C . MET A 1 86 ? 7.387 -5.569 -1.989 1.00 94.88 86 MET A C 1
ATOM 741 O O . MET A 1 86 ? 8.122 -5.492 -2.971 1.00 94.88 86 MET A O 1
ATOM 745 N N . PHE A 1 87 ? 7.538 -4.735 -0.963 1.00 92.00 87 PHE A N 1
ATOM 746 C CA . PHE A 1 87 ? 8.638 -3.773 -0.888 1.00 92.00 87 PHE A CA 1
ATOM 747 C C . PHE A 1 87 ? 9.953 -4.425 -0.443 1.00 92.00 87 PHE A C 1
ATOM 749 O O . PHE A 1 87 ? 11.031 -4.030 -0.900 1.00 92.00 87 PHE A O 1
ATOM 756 N N . GLN A 1 88 ? 9.864 -5.439 0.421 1.00 91.25 88 GLN A N 1
ATOM 757 C CA . GLN A 1 88 ? 10.996 -6.286 0.797 1.00 91.25 88 GLN A CA 1
ATOM 758 C C . GLN A 1 88 ? 11.414 -7.219 -0.347 1.00 91.25 88 GLN A C 1
ATOM 760 O O . GLN A 1 88 ? 12.595 -7.536 -0.487 1.00 91.25 88 GLN A O 1
ATOM 765 N N . PHE A 1 89 ? 10.477 -7.614 -1.213 1.00 92.12 89 PHE A N 1
ATOM 766 C CA . PHE A 1 89 ? 10.791 -8.365 -2.422 1.00 92.12 89 PHE A CA 1
ATOM 767 C C . PHE A 1 89 ? 11.485 -7.471 -3.467 1.00 92.12 89 PHE A C 1
ATOM 769 O O . PHE A 1 89 ? 10.854 -6.720 -4.212 1.00 92.12 89 PHE A O 1
ATOM 776 N N . GLY A 1 90 ? 12.817 -7.567 -3.530 1.00 88.31 90 GLY A N 1
ATOM 777 C CA . GLY A 1 90 ? 13.678 -6.747 -4.394 1.00 88.31 90 GLY A CA 1
ATOM 778 C C . GLY A 1 90 ? 13.188 -6.573 -5.843 1.00 88.31 90 GLY A C 1
ATOM 779 O O . GLY A 1 90 ? 13.083 -5.429 -6.289 1.00 88.31 90 GLY A O 1
ATOM 780 N N . PRO A 1 91 ? 12.810 -7.644 -6.572 1.00 91.56 91 PRO A N 1
ATOM 781 C CA . PRO A 1 91 ? 12.373 -7.541 -7.969 1.00 91.56 91 PRO A CA 1
ATOM 782 C C . PRO A 1 91 ? 11.129 -6.670 -8.198 1.00 91.56 91 PRO A C 1
ATOM 784 O O . PRO A 1 91 ? 10.967 -6.094 -9.273 1.00 91.56 91 PRO A O 1
ATOM 787 N N . SER A 1 92 ? 10.250 -6.521 -7.201 1.00 91.94 92 SER A N 1
ATOM 788 C CA . SER A 1 92 ? 9.079 -5.643 -7.312 1.00 91.94 92 SER A CA 1
ATOM 789 C C . SER A 1 92 ? 9.326 -4.210 -6.855 1.00 91.94 92 SER A C 1
ATOM 791 O O . SER A 1 92 ? 8.497 -3.344 -7.140 1.00 91.94 92 SER A O 1
ATOM 793 N N . ARG A 1 93 ? 10.454 -3.922 -6.194 1.00 89.69 93 ARG A N 1
ATOM 794 C CA . ARG A 1 93 ? 10.714 -2.642 -5.516 1.00 89.69 93 ARG A CA 1
ATOM 795 C C . ARG A 1 93 ? 10.548 -1.422 -6.429 1.00 89.69 93 ARG A C 1
ATOM 797 O O . ARG A 1 93 ? 9.984 -0.427 -5.991 1.00 89.69 93 ARG A O 1
ATOM 804 N N . GLY A 1 94 ? 10.937 -1.509 -7.704 1.00 89.94 94 GLY A N 1
ATOM 805 C CA . GLY A 1 94 ? 10.760 -0.418 -8.676 1.00 89.94 94 GLY A CA 1
ATOM 806 C C . GLY A 1 94 ? 9.292 -0.036 -8.922 1.00 89.94 94 GLY A C 1
ATOM 807 O O . GLY A 1 94 ? 8.940 1.144 -8.895 1.00 89.94 94 GLY A O 1
ATOM 808 N N . HIS A 1 95 ? 8.410 -1.029 -9.067 1.00 92.50 95 HIS A N 1
ATOM 809 C CA . HIS A 1 95 ? 6.968 -0.804 -9.220 1.00 92.50 95 HIS A CA 1
ATOM 810 C C . HIS A 1 95 ? 6.375 -0.151 -7.962 1.00 92.50 95 HIS A C 1
ATOM 812 O O . HIS A 1 95 ? 5.507 0.717 -8.052 1.00 92.50 95 HIS A O 1
ATOM 818 N N . LEU A 1 96 ? 6.871 -0.539 -6.781 1.00 93.25 96 LEU A N 1
ATOM 819 C CA . LEU A 1 96 ? 6.438 0.019 -5.500 1.00 93.25 96 LEU A CA 1
ATOM 820 C C . LEU A 1 96 ? 6.922 1.461 -5.318 1.00 93.25 96 LEU A C 1
ATOM 822 O O . LEU A 1 96 ? 6.124 2.313 -4.945 1.00 93.25 96 LEU A O 1
ATOM 826 N N . ILE A 1 97 ? 8.184 1.760 -5.629 1.00 91.75 97 ILE A N 1
ATOM 827 C CA . ILE A 1 97 ? 8.744 3.122 -5.592 1.00 91.75 97 ILE A CA 1
ATOM 828 C C . ILE A 1 97 ? 7.906 4.064 -6.465 1.00 91.75 97 ILE A C 1
ATOM 830 O O . ILE A 1 97 ? 7.498 5.129 -6.000 1.00 91.75 97 ILE A O 1
ATOM 834 N N . SER A 1 98 ? 7.565 3.633 -7.684 1.00 92.81 98 SER A N 1
ATOM 835 C CA . SER A 1 98 ? 6.691 4.389 -8.588 1.00 92.81 98 SER A CA 1
ATOM 836 C C . SER A 1 98 ? 5.283 4.579 -8.007 1.00 92.81 98 SER A C 1
ATOM 838 O O . SER A 1 98 ? 4.783 5.701 -7.918 1.00 92.81 98 SER A O 1
ATOM 840 N N . PHE A 1 99 ? 4.659 3.502 -7.518 1.00 94.06 99 PHE A N 1
ATOM 841 C CA . PHE A 1 99 ? 3.323 3.547 -6.915 1.00 94.06 99 PHE A CA 1
ATOM 842 C C . PHE A 1 99 ? 3.235 4.495 -5.706 1.00 94.06 99 PHE A C 1
ATOM 844 O O . PHE A 1 99 ? 2.260 5.252 -5.564 1.00 94.06 99 PHE A O 1
ATOM 851 N N . LEU A 1 100 ? 4.262 4.458 -4.852 1.00 93.25 100 LEU A N 1
ATOM 852 C CA . LEU A 1 100 ? 4.408 5.277 -3.650 1.00 93.25 100 LEU A CA 1
ATOM 853 C C . LEU A 1 100 ? 4.882 6.709 -3.964 1.00 93.25 100 LEU A C 1
ATOM 855 O O . LEU A 1 100 ? 4.837 7.584 -3.098 1.00 93.25 100 LEU A O 1
ATOM 859 N N . GLY A 1 101 ? 5.300 6.978 -5.204 1.00 90.44 101 GLY A N 1
ATOM 860 C CA . GLY A 1 101 ? 5.845 8.271 -5.611 1.00 90.44 101 GLY A CA 1
ATOM 861 C C . GLY A 1 101 ? 7.080 8.652 -4.796 1.00 90.44 101 GLY A C 1
ATOM 862 O O . GLY A 1 101 ? 7.190 9.805 -4.365 1.00 90.44 101 GLY A O 1
ATOM 863 N N . ILE A 1 102 ? 7.939 7.669 -4.520 1.00 87.00 102 ILE A N 1
ATOM 864 C CA . ILE A 1 102 ? 9.262 7.863 -3.927 1.00 87.00 102 ILE A CA 1
ATOM 865 C C . ILE A 1 102 ? 10.193 8.305 -5.069 1.00 87.00 102 ILE A C 1
ATOM 867 O O . ILE A 1 102 ? 10.180 7.668 -6.127 1.00 87.00 102 ILE A O 1
ATOM 871 N N . PRO A 1 103 ? 10.965 9.395 -4.912 1.00 79.31 103 PRO A N 1
ATOM 872 C CA . PRO A 1 103 ? 11.922 9.808 -5.931 1.00 79.31 103 PRO A CA 1
ATOM 873 C C . PRO A 1 103 ? 12.951 8.695 -6.150 1.00 79.31 103 PRO A C 1
ATOM 875 O O . PRO A 1 103 ? 13.503 8.152 -5.195 1.00 79.31 103 PRO A O 1
ATOM 878 N N . SER A 1 104 ? 13.191 8.334 -7.412 1.00 68.00 104 SER A N 1
ATOM 879 C CA . SER A 1 104 ? 14.239 7.366 -7.730 1.00 68.00 104 SER A CA 1
ATOM 880 C C . SER A 1 104 ? 15.605 7.984 -7.399 1.00 68.00 104 SER A C 1
ATOM 882 O O . SER A 1 104 ? 15.877 9.092 -7.873 1.00 68.00 104 SER A O 1
ATOM 884 N N . PRO A 1 105 ? 16.487 7.292 -6.651 1.00 61.00 105 PRO A N 1
ATOM 885 C CA . PRO A 1 105 ? 17.823 7.801 -6.341 1.00 61.00 105 PRO A CA 1
ATOM 886 C C . PRO A 1 105 ? 18.654 8.113 -7.597 1.00 61.00 105 PRO A C 1
ATOM 888 O O . PRO A 1 105 ? 19.553 8.946 -7.555 1.00 61.00 105 PRO A O 1
ATOM 891 N N . SER A 1 106 ? 18.318 7.509 -8.742 1.00 56.38 106 SER A N 1
ATOM 892 C CA . SER A 1 106 ? 18.988 7.743 -10.027 1.00 56.38 106 SER A CA 1
ATOM 893 C C . SER A 1 106 ? 18.812 9.164 -10.581 1.00 56.38 106 SER A C 1
ATOM 895 O O . SER A 1 106 ? 19.515 9.526 -11.516 1.00 56.38 106 SER A O 1
ATOM 897 N N . VAL A 1 107 ? 17.888 9.971 -10.044 1.00 50.31 107 VAL A N 1
ATOM 898 C CA . VAL A 1 107 ? 17.609 11.334 -10.541 1.00 50.31 107 VAL A CA 1
ATOM 899 C C . VAL A 1 107 ? 18.545 12.386 -9.921 1.00 50.31 107 VAL A C 1
ATOM 901 O O . VAL A 1 107 ? 18.668 13.482 -10.454 1.00 50.31 107 VAL A O 1
ATOM 904 N N . PHE A 1 108 ? 19.268 12.062 -8.843 1.00 50.19 108 PHE A N 1
ATOM 905 C CA . PHE A 1 108 ? 20.159 13.018 -8.169 1.00 50.19 108 PHE A CA 1
ATOM 906 C C . PHE A 1 108 ? 21.588 13.077 -8.741 1.00 50.19 108 PHE A C 1
ATOM 908 O O . PHE A 1 108 ? 22.346 13.967 -8.371 1.00 50.19 108 PHE A O 1
ATOM 915 N N . ILE A 1 109 ? 21.961 12.194 -9.677 1.00 50.19 109 ILE A N 1
ATOM 916 C CA . ILE A 1 109 ? 23.322 12.128 -10.259 1.00 50.19 109 ILE A CA 1
ATOM 917 C C . ILE A 1 109 ? 23.404 12.903 -11.593 1.00 50.19 109 ILE A C 1
ATOM 919 O O . ILE A 1 109 ? 24.025 12.455 -12.550 1.00 50.19 109 ILE A O 1
ATOM 923 N N . GLY A 1 110 ? 22.716 14.045 -11.691 1.00 48.25 110 GLY A N 1
ATOM 924 C CA . GLY A 1 110 ? 22.537 14.776 -12.955 1.00 48.25 110 GLY A CA 1
ATOM 925 C C . GLY A 1 110 ? 22.630 16.299 -12.862 1.00 48.25 110 GLY A C 1
ATOM 926 O O . GLY A 1 110 ? 22.093 16.978 -13.731 1.00 48.25 110 GLY A O 1
ATOM 927 N N . LEU A 1 111 ? 23.269 16.837 -11.822 1.00 44.09 111 LEU A N 1
ATOM 928 C CA . LEU A 1 111 ? 23.644 18.252 -11.736 1.00 44.09 111 LEU A CA 1
ATOM 929 C C . LEU A 1 111 ? 25.104 18.351 -11.281 1.00 44.09 111 LEU A C 1
ATOM 931 O O . LEU A 1 111 ? 25.390 18.531 -10.099 1.00 44.09 111 LEU A O 1
ATOM 935 N N . VAL A 1 112 ? 26.010 18.183 -12.244 1.00 42.06 112 VAL A N 1
ATOM 936 C CA . VAL A 1 112 ? 27.359 18.764 -12.252 1.00 42.06 112 VAL A CA 1
ATOM 937 C C . VAL A 1 112 ? 27.509 19.479 -13.583 1.00 42.06 112 VAL A C 1
ATOM 939 O O . VAL A 1 112 ? 27.115 18.864 -14.600 1.00 42.06 112 VAL A O 1
#

Radius of gyration: 15.28 Å; chains: 1; bounding box: 48×33×24 Å

InterPro domains:
  IPR001683 Phox homology [PF00787] (33-88)
  IPR001683 Phox homology [PS50195] (1-112)
  IPR001683 Phox homology [SM00312] (4-103)
  IPR036871 PX domain superfamily [G3DSA:3.30.1520.10] (1-106)
  IPR036871 PX domain superfamily [SSF64268] (3-103)
  IPR052467 Sorting nexin PX domain-containing protein [PTHR15813] (11-86)

Foldseek 3Di:
DKDKAQPDKDWDDDVDIFIKTWIWIQDVVVNDTDIDIDGPVLLVVLVVVQVVPDDFDDQQDPDDPDDPVVSVVVNRVRSRVRLVVLCVVVVNVVSSCVSVVPDDPVVVVPDD

Secondary structure (DSSP, 8-state):
-EEEEEEEEEEE-SSS-EEEEEEEEEEGGGTEEEEEEEEHHHHHHHHHHHHHHS--PPPPPS--SS-HHHHHHHHHHHHHHHHHHHHHSGGGHHHHHHHHTPPPGGGSS---

pLDDT: mean 87.96, std 12.99, range [42.06, 97.88]